Protein AF-R7P7I9-F1 (afdb_monomer)

Secondary structure (DSSP, 8-state):
--HHHHHHHHHHHHHHHHHHHHHHHHHHHHHHHHHHHHHHH--HHHHHHHHHHHHHHHHHHHHHHHHHHHHHHHHHHTS---TTSHHHHHHHHHHHHHHHHHHHHHHHHHHHHH--TT-TT----

Mean predicted aligned error: 5.58 Å

pLDDT: mean 89.45, std 11.78, range [44.53, 98.25]

Foldseek 3Di:
DDPVVVVVVVVVVVVVVVVVVVVLVVLLVQLVVLLVCCVVPVPLVSVVSSLVSLLVSLVVQLVVLVVLLVVLVVVLVPDDPDCVDPVNVVSVVSNVVSVVSNVVSVVVSVCSVPDDSPCNPDDDD

Sequence (125 aa):
MNDISRRLKRLRNEDIIWIIYFFIVVFALYSNKLDRDFLLKHDNGAYKNEKYINISIFFVTFFIYLYFVLLLTEDLSNMERNFNNDNYRSTFIQLIAALLFLIGGSIYLINEIVRKDNDLDVGLI

Radius of gyration: 18.95 Å; Cα contacts (8 Å, |Δi|>4): 75; chains: 1; bounding box: 46×29×47 Å

Solvent-accessible surface area (backbone atoms only — not comparable to full-atom values): 6869 Å² total; per-residue (Å²): 133,59,69,67,59,56,50,54,54,47,52,58,52,50,54,52,51,52,55,49,50,54,51,45,53,55,50,51,56,50,28,58,48,26,46,51,47,18,76,76,65,70,35,66,66,34,44,54,53,23,50,54,47,51,43,51,46,34,52,55,50,38,53,54,29,48,50,49,36,52,51,38,50,55,51,56,73,76,45,76,96,40,77,87,38,67,67,51,39,50,46,51,53,50,34,52,51,30,49,52,49,32,53,52,40,48,53,51,35,51,49,60,71,67,58,59,97,80,67,81,85,73,86,80,134

Structure (mmCIF, N/CA/C/O backbone):
data_AF-R7P7I9-F1
#
_entry.id   AF-R7P7I9-F1
#
loop_
_atom_site.group_PDB
_atom_site.id
_atom_site.type_symbol
_atom_site.label_atom_id
_atom_site.label_alt_id
_atom_site.label_comp_id
_atom_site.label_asym_id
_atom_site.label_entity_id
_atom_site.label_seq_id
_atom_site.pdbx_PDB_ins_code
_atom_site.Cartn_x
_atom_site.Cartn_y
_atom_site.Cartn_z
_atom_site.occupancy
_atom_site.B_iso_or_equiv
_atom_site.auth_seq_id
_atom_site.auth_comp_id
_atom_site.auth_asym_id
_atom_site.auth_atom_id
_atom_site.pdbx_PDB_model_num
ATOM 1 N N . MET A 1 1 ? 19.653 -15.337 -16.671 1.00 55.78 1 MET A N 1
ATOM 2 C CA . MET A 1 1 ? 18.228 -15.733 -16.571 1.00 55.78 1 MET A CA 1
ATOM 3 C C . MET A 1 1 ? 17.496 -15.099 -17.750 1.00 55.78 1 MET A C 1
ATOM 5 O O . MET A 1 1 ? 17.752 -13.931 -18.000 1.00 55.78 1 MET A O 1
ATOM 9 N N . ASN A 1 2 ? 16.707 -15.853 -18.525 1.00 72.81 2 ASN A N 1
ATOM 10 C CA . ASN A 1 2 ? 16.082 -15.358 -19.767 1.00 72.81 2 ASN A CA 1
ATOM 11 C C . ASN A 1 2 ? 15.037 -14.261 -19.457 1.00 72.81 2 ASN A C 1
ATOM 13 O O . ASN A 1 2 ? 14.325 -14.383 -18.458 1.00 72.81 2 ASN A O 1
ATOM 17 N N . ASP A 1 3 ? 14.922 -13.228 -20.293 1.00 79.50 3 ASP A N 1
ATOM 18 C CA . ASP A 1 3 ? 14.040 -12.063 -20.086 1.00 79.50 3 ASP A CA 1
ATOM 19 C C . ASP A 1 3 ? 12.568 -12.475 -19.859 1.00 79.50 3 ASP A C 1
ATOM 21 O O . ASP A 1 3 ? 11.906 -12.051 -18.909 1.00 79.50 3 ASP A O 1
ATOM 25 N N . ILE A 1 4 ? 12.107 -13.475 -20.620 1.00 85.12 4 ILE A N 1
ATOM 26 C CA . ILE A 1 4 ? 10.775 -14.089 -20.475 1.00 85.12 4 ILE A CA 1
ATOM 27 C C . ILE A 1 4 ? 10.560 -14.656 -19.064 1.00 85.12 4 ILE A C 1
ATOM 29 O O . ILE A 1 4 ? 9.506 -14.458 -18.462 1.00 85.12 4 ILE A O 1
ATOM 33 N N . SER A 1 5 ? 11.560 -15.338 -18.499 1.00 84.88 5 SER A N 1
ATOM 34 C CA . SER A 1 5 ? 11.436 -15.940 -17.165 1.00 84.88 5 SER A CA 1
ATOM 35 C C . SER A 1 5 ? 11.364 -14.888 -16.052 1.00 84.88 5 SER A C 1
ATOM 37 O O . SER A 1 5 ? 10.630 -15.077 -15.080 1.00 84.88 5 SER A O 1
ATOM 39 N N . ARG A 1 6 ? 12.063 -13.750 -16.208 1.00 82.25 6 ARG A N 1
ATOM 40 C CA . ARG A 1 6 ? 11.974 -12.614 -15.276 1.00 82.25 6 ARG A CA 1
ATOM 41 C C . ARG A 1 6 ? 10.579 -11.996 -15.331 1.00 82.25 6 ARG A C 1
ATOM 43 O O . ARG A 1 6 ? 9.990 -11.752 -14.280 1.00 82.25 6 ARG A O 1
ATOM 50 N N . ARG A 1 7 ? 10.026 -11.827 -16.535 1.00 84.25 7 ARG A N 1
ATOM 51 C CA . ARG A 1 7 ? 8.675 -11.292 -16.736 1.00 84.25 7 ARG A CA 1
ATOM 52 C C . ARG A 1 7 ? 7.594 -12.205 -16.151 1.00 84.25 7 ARG A C 1
ATOM 54 O O . ARG A 1 7 ? 6.759 -11.729 -15.394 1.00 84.25 7 ARG A O 1
ATOM 61 N N . LEU A 1 8 ? 7.662 -13.516 -16.391 1.00 90.25 8 LEU A N 1
ATOM 62 C CA . LEU A 1 8 ? 6.729 -14.487 -15.797 1.00 90.25 8 LEU A CA 1
ATOM 63 C C . LEU A 1 8 ? 6.786 -14.496 -14.264 1.00 90.25 8 LEU A C 1
ATOM 65 O O . LEU A 1 8 ? 5.754 -14.587 -13.602 1.00 90.25 8 LEU A O 1
ATOM 69 N N . LYS A 1 9 ? 7.986 -14.367 -13.682 1.00 89.19 9 LYS A N 1
AT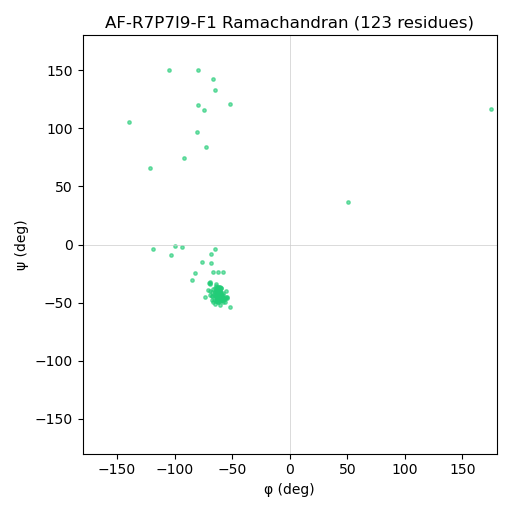OM 70 C CA . LYS A 1 9 ? 8.142 -14.264 -12.225 1.00 89.19 9 LYS A CA 1
ATOM 71 C C . LYS A 1 9 ? 7.476 -13.001 -11.668 1.00 89.19 9 LYS A C 1
ATOM 73 O O . LYS A 1 9 ? 6.904 -13.079 -10.586 1.00 89.19 9 LYS A O 1
ATOM 78 N N . ARG A 1 10 ? 7.535 -11.873 -12.388 1.00 87.19 10 ARG A N 1
ATOM 79 C CA . ARG A 1 10 ? 6.846 -10.635 -11.989 1.00 87.19 10 ARG A CA 1
ATOM 80 C C . ARG A 1 10 ? 5.335 -10.775 -12.035 1.00 87.19 10 ARG A C 1
ATOM 82 O O . ARG A 1 10 ? 4.715 -10.500 -11.019 1.00 87.19 10 ARG A O 1
ATOM 89 N N . LEU A 1 11 ? 4.777 -11.289 -13.135 1.00 91.12 11 LEU A N 1
ATOM 90 C CA . LEU A 1 11 ? 3.328 -11.510 -13.231 1.00 91.12 11 LEU A CA 1
ATOM 91 C C . LEU A 1 11 ? 2.818 -12.374 -12.074 1.00 91.12 11 LEU A C 1
ATOM 93 O O . LEU A 1 11 ? 1.863 -12.008 -11.408 1.00 91.12 11 LEU A O 1
ATOM 97 N N . ARG A 1 12 ? 3.521 -13.463 -11.746 1.00 92.94 12 ARG A N 1
ATOM 98 C CA . ARG A 1 12 ? 3.144 -14.306 -10.603 1.00 92.94 12 ARG A CA 1
ATOM 99 C C . ARG A 1 12 ? 3.151 -13.550 -9.269 1.00 92.94 12 ARG A C 1
ATOM 101 O O . ARG A 1 12 ? 2.334 -13.837 -8.402 1.00 92.94 12 ARG A O 1
ATOM 108 N N . ASN A 1 13 ? 4.095 -12.631 -9.069 1.00 92.12 13 ASN A N 1
ATOM 109 C CA . ASN A 1 13 ? 4.121 -11.810 -7.860 1.00 92.12 13 ASN A CA 1
ATOM 110 C C . ASN A 1 13 ? 2.969 -10.793 -7.855 1.00 92.12 13 ASN A C 1
ATOM 112 O O . ASN A 1 13 ? 2.364 -10.578 -6.810 1.00 92.12 13 ASN A O 1
ATOM 116 N N . GLU A 1 14 ? 2.646 -10.203 -9.008 1.00 92.31 14 GLU A N 1
ATOM 117 C CA . GLU A 1 14 ? 1.492 -9.312 -9.173 1.00 92.31 14 GLU A CA 1
ATOM 118 C C . GLU A 1 14 ? 0.173 -10.045 -8.891 1.00 92.31 14 GLU A C 1
ATOM 120 O O . GLU A 1 14 ? -0.658 -9.518 -8.159 1.00 92.31 14 GLU A O 1
ATOM 125 N N . ASP A 1 15 ? 0.011 -11.288 -9.354 1.00 95.44 15 ASP A N 1
ATOM 126 C CA . ASP A 1 15 ? -1.165 -12.120 -9.056 1.00 95.44 15 ASP A CA 1
ATOM 127 C C . ASP A 1 15 ? -1.357 -12.324 -7.543 1.00 95.44 15 ASP A C 1
ATOM 129 O O . ASP A 1 15 ? -2.470 -12.225 -7.026 1.00 95.44 15 ASP A O 1
ATOM 133 N N . ILE A 1 16 ? -0.266 -12.559 -6.803 1.00 95.31 16 ILE A N 1
ATOM 134 C CA . ILE A 1 16 ? -0.306 -12.673 -5.336 1.00 95.31 16 ILE A CA 1
ATOM 135 C C . ILE A 1 16 ? -0.754 -11.349 -4.705 1.00 95.31 16 ILE A C 1
ATOM 137 O O . ILE A 1 16 ? -1.571 -11.352 -3.785 1.00 95.31 16 ILE A O 1
ATOM 141 N N . ILE A 1 17 ? -0.255 -10.216 -5.205 1.00 95.75 17 ILE A N 1
ATOM 142 C CA . ILE A 1 17 ? -0.649 -8.888 -4.720 1.00 95.75 17 ILE A CA 1
ATOM 143 C C . ILE A 1 17 ? -2.139 -8.633 -4.985 1.00 95.75 17 ILE A C 1
ATOM 145 O O . ILE A 1 17 ? -2.833 -8.140 -4.097 1.00 95.75 17 ILE A O 1
ATOM 149 N N . TRP A 1 18 ? -2.667 -9.034 -6.144 1.00 96.50 18 TRP A N 1
ATOM 150 C CA . TRP A 1 18 ? -4.099 -8.940 -6.441 1.00 96.50 18 TRP A CA 1
ATOM 151 C C . TRP A 1 18 ? -4.961 -9.753 -5.474 1.00 96.50 18 TRP A C 1
ATOM 153 O O . TRP A 1 18 ? -5.990 -9.263 -5.005 1.00 96.50 18 TRP A O 1
ATOM 163 N N . ILE A 1 19 ? -4.522 -10.960 -5.113 1.00 96.69 19 ILE A N 1
ATOM 164 C CA . ILE A 1 19 ? -5.195 -11.771 -4.089 1.00 96.69 19 ILE A CA 1
ATOM 165 C C . ILE A 1 19 ? -5.187 -11.044 -2.736 1.00 96.69 19 ILE A C 1
ATOM 167 O O . ILE A 1 19 ? -6.207 -11.013 -2.049 1.00 96.69 19 ILE A O 1
ATOM 171 N N . ILE A 1 20 ? -4.072 -10.414 -2.355 1.00 96.69 20 ILE A N 1
ATOM 172 C CA . ILE A 1 20 ? -3.994 -9.628 -1.115 1.00 96.69 20 ILE A CA 1
ATOM 173 C C . ILE A 1 20 ? -4.951 -8.427 -1.167 1.00 96.69 20 ILE A C 1
ATOM 175 O O . ILE A 1 20 ? -5.660 -8.180 -0.190 1.00 96.69 20 ILE A O 1
ATOM 179 N N . TYR A 1 21 ? -5.044 -7.722 -2.300 1.00 95.62 21 TYR A N 1
ATOM 180 C CA . TYR A 1 21 ? -6.003 -6.626 -2.467 1.00 95.62 21 TYR A CA 1
ATOM 181 C C . TYR A 1 21 ? -7.455 -7.079 -2.299 1.00 95.62 21 TYR A C 1
ATOM 183 O O . TYR A 1 21 ? -8.242 -6.361 -1.684 1.00 95.62 21 TYR A O 1
ATOM 191 N N . PHE A 1 22 ? -7.810 -8.279 -2.763 1.00 97.25 22 PHE A N 1
ATOM 192 C CA . PHE A 1 22 ? -9.141 -8.836 -2.517 1.00 97.25 22 PHE A CA 1
ATOM 193 C C . PHE A 1 22 ? -9.441 -8.962 -1.013 1.00 97.25 22 PHE A C 1
ATOM 195 O O . PHE A 1 22 ? -10.501 -8.527 -0.557 1.00 97.25 22 PHE A O 1
ATOM 202 N N . PHE A 1 23 ? -8.498 -9.478 -0.217 1.00 96.69 23 PHE A N 1
ATOM 203 C CA . PHE A 1 23 ? -8.665 -9.548 1.239 1.00 96.69 23 PHE A CA 1
ATOM 204 C C . PHE A 1 23 ? -8.736 -8.165 1.886 1.00 96.69 23 PHE A C 1
ATOM 206 O O . PHE A 1 23 ? -9.579 -7.956 2.757 1.00 96.69 23 PHE A O 1
ATOM 213 N N . ILE A 1 24 ? -7.909 -7.214 1.440 1.00 96.44 24 ILE A N 1
ATOM 214 C CA . ILE A 1 24 ? -7.958 -5.823 1.911 1.00 96.44 24 ILE A CA 1
ATOM 215 C C . ILE A 1 24 ? -9.364 -5.243 1.731 1.00 96.44 24 ILE A C 1
ATOM 217 O O . ILE A 1 24 ? -9.903 -4.669 2.673 1.00 96.44 24 ILE A O 1
ATOM 221 N N . VAL A 1 25 ? -9.990 -5.445 0.568 1.00 97.25 25 VAL A N 1
ATOM 222 C CA . VAL A 1 25 ? -11.356 -4.965 0.303 1.00 97.25 25 VAL A CA 1
ATOM 223 C C . VAL A 1 25 ? -12.365 -5.592 1.267 1.00 97.25 25 VAL A C 1
ATOM 225 O O . VAL A 1 25 ? -13.182 -4.879 1.849 1.00 97.25 25 VAL A O 1
ATOM 228 N N . VAL A 1 26 ? -12.304 -6.910 1.480 1.00 97.62 26 VAL A N 1
ATOM 229 C CA . VAL A 1 26 ? -13.209 -7.604 2.414 1.00 97.62 26 VAL A CA 1
ATOM 230 C C . VAL A 1 26 ? -13.048 -7.071 3.840 1.00 97.62 26 VAL A C 1
ATOM 232 O O . VAL A 1 26 ? -14.044 -6.770 4.501 1.00 97.62 26 VAL A O 1
ATOM 235 N N . PHE A 1 27 ? -11.809 -6.910 4.309 1.00 96.81 27 PHE A N 1
ATOM 236 C CA . PHE A 1 27 ? -11.533 -6.381 5.643 1.00 96.81 27 PHE A CA 1
ATOM 237 C C . PHE A 1 27 ? -11.942 -4.915 5.787 1.00 96.81 27 PHE A C 1
ATOM 239 O O . 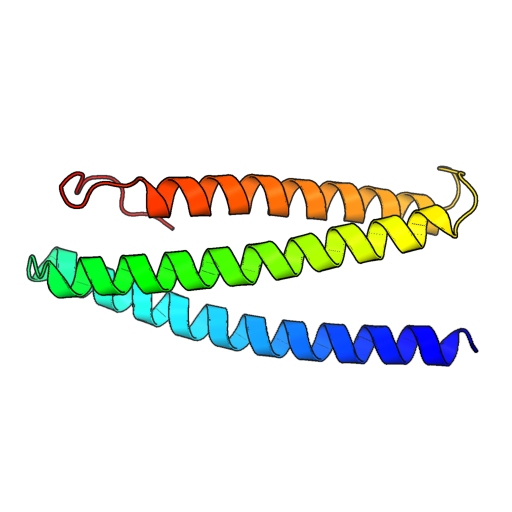PHE A 1 27 ? -12.508 -4.564 6.816 1.00 96.81 27 PHE A O 1
ATOM 246 N N . ALA A 1 28 ? -11.747 -4.084 4.7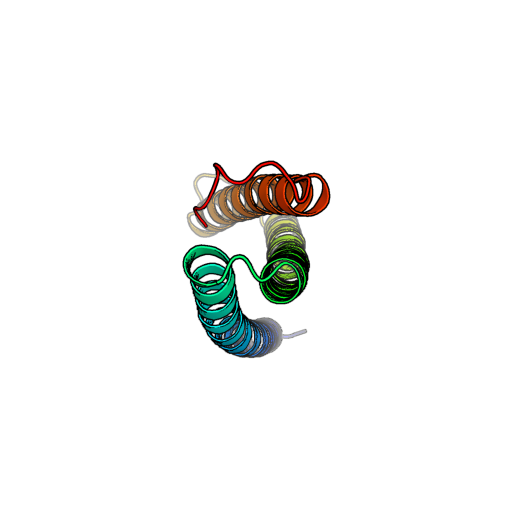63 1.00 95.12 28 ALA A N 1
ATOM 247 C CA . ALA A 1 28 ? -12.182 -2.688 4.776 1.00 95.12 28 ALA A CA 1
ATOM 248 C C . ALA A 1 28 ? -13.710 -2.577 4.904 1.00 95.12 28 ALA A C 1
ATOM 250 O O . ALA A 1 28 ? -14.222 -1.820 5.726 1.00 95.12 28 ALA A O 1
ATOM 251 N N . LEU A 1 29 ? -14.460 -3.393 4.155 1.00 96.44 29 LEU A N 1
ATOM 252 C CA . LEU A 1 29 ? -15.922 -3.436 4.266 1.00 96.44 29 LEU A CA 1
ATOM 253 C C . LEU A 1 29 ? -16.387 -3.906 5.650 1.00 96.44 29 LEU A C 1
ATOM 255 O O . LEU A 1 29 ? -17.378 -3.388 6.174 1.00 96.44 29 LEU A O 1
ATOM 259 N N . TYR A 1 30 ? -15.681 -4.870 6.244 1.00 96.06 30 TYR A N 1
ATOM 260 C CA . TYR A 1 30 ? -15.956 -5.323 7.605 1.00 96.06 30 TYR A CA 1
ATOM 261 C C . TYR A 1 30 ? -15.628 -4.243 8.646 1.00 96.06 30 TYR A C 1
ATOM 263 O O . TYR A 1 30 ? -16.439 -4.009 9.541 1.00 96.06 30 TYR A O 1
ATOM 271 N N . SER A 1 31 ? -14.514 -3.527 8.481 1.00 93.56 31 SER A N 1
ATOM 272 C CA . SER A 1 31 ? -14.136 -2.376 9.309 1.00 93.56 31 SER A CA 1
ATOM 273 C C . SER A 1 31 ? -15.236 -1.310 9.304 1.00 93.56 31 SER A C 1
ATOM 275 O O . SER A 1 31 ? -15.781 -0.969 10.349 1.00 93.56 31 SER A O 1
ATOM 277 N N . ASN A 1 32 ? -15.730 -0.936 8.118 1.00 92.50 32 ASN A N 1
ATOM 278 C CA . ASN A 1 32 ? -16.837 0.020 7.962 1.00 92.50 32 ASN A CA 1
ATOM 279 C C . ASN A 1 32 ? -18.158 -0.450 8.595 1.00 92.50 32 ASN A C 1
ATOM 281 O O . ASN A 1 32 ? -19.066 0.347 8.844 1.00 92.50 32 ASN A O 1
ATOM 285 N N . LYS A 1 33 ? -18.359 -1.759 8.767 1.00 93.50 33 LYS A N 1
ATOM 286 C CA . LYS A 1 33 ? -19.516 -2.273 9.510 1.00 93.50 33 LYS A CA 1
ATOM 287 C C . LYS A 1 33 ? -19.326 -2.044 11.012 1.00 93.50 33 LYS A C 1
ATOM 289 O O . LYS A 1 33 ? -20.268 -1.601 11.658 1.00 93.50 33 LYS A O 1
ATOM 294 N N . LEU A 1 34 ? -18.138 -2.333 11.541 1.00 90.94 34 LEU A N 1
ATOM 295 C CA . LEU A 1 34 ? -17.814 -2.122 12.953 1.00 90.94 34 LEU A CA 1
ATOM 296 C C . LEU A 1 34 ? -17.862 -0.641 13.332 1.00 90.94 34 LEU A C 1
ATOM 298 O O . LEU A 1 34 ? -18.411 -0.314 14.379 1.00 90.94 34 LEU A O 1
ATOM 302 N N . ASP A 1 35 ? -17.391 0.240 12.449 1.00 86.69 35 ASP A N 1
ATOM 303 C CA . ASP A 1 35 ? -17.518 1.688 12.628 1.00 86.69 35 ASP A CA 1
ATOM 304 C C . ASP A 1 35 ? -18.994 2.111 12.744 1.00 86.69 35 ASP A C 1
ATOM 306 O O . ASP A 1 35 ? -19.406 2.778 13.689 1.00 86.69 35 ASP A O 1
ATOM 310 N N . ARG A 1 36 ? -19.861 1.598 11.859 1.00 87.69 36 ARG A N 1
ATOM 311 C CA . ARG A 1 36 ? -21.316 1.812 11.963 1.00 87.69 36 ARG A CA 1
ATOM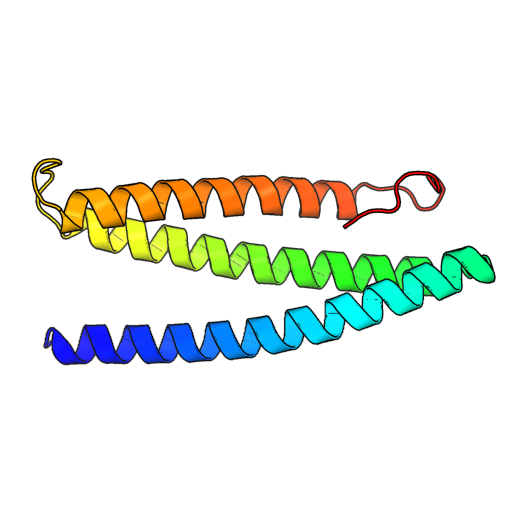 312 C C . ARG A 1 36 ? -21.912 1.275 13.263 1.00 87.69 36 ARG A C 1
ATOM 314 O O . ARG A 1 36 ? -22.772 1.930 13.847 1.00 87.69 36 ARG A O 1
ATOM 321 N N . ASP A 1 37 ? -21.493 0.092 13.706 1.00 87.56 37 ASP A N 1
ATOM 322 C CA . ASP A 1 37 ? -21.949 -0.478 14.976 1.00 87.56 37 ASP A CA 1
ATOM 323 C C . ASP A 1 37 ? -21.522 0.404 16.163 1.00 87.56 37 ASP A C 1
ATOM 325 O O . ASP A 1 37 ? -22.328 0.637 17.066 1.00 87.56 37 ASP A O 1
ATOM 329 N N . PHE A 1 38 ? -20.311 0.963 16.131 1.00 85.69 38 PHE A N 1
ATOM 330 C CA . PHE A 1 38 ? -19.836 1.924 17.121 1.00 85.69 38 PHE A CA 1
ATOM 331 C C . PHE A 1 38 ? -20.650 3.224 17.110 1.00 85.69 38 PHE A C 1
ATOM 333 O O . PHE A 1 38 ? -21.129 3.638 18.163 1.00 85.69 38 PHE A O 1
ATOM 340 N N . LEU A 1 39 ? -20.887 3.826 15.943 1.00 84.06 39 LEU A N 1
ATOM 341 C CA . LEU A 1 39 ? -21.657 5.071 15.825 1.00 84.06 39 LEU A CA 1
ATOM 342 C C . LEU A 1 39 ? -23.110 4.922 16.300 1.00 84.06 39 LEU A C 1
ATOM 344 O O . LEU A 1 39 ? -23.666 5.844 16.891 1.00 84.06 39 LEU A O 1
ATOM 348 N N . LEU A 1 40 ? -23.736 3.769 16.048 1.00 85.56 40 LEU A N 1
ATOM 349 C CA . LEU A 1 40 ? -25.141 3.536 16.396 1.00 85.56 40 LEU A CA 1
ATOM 350 C C . LEU A 1 40 ? -25.345 3.065 17.839 1.00 85.56 40 LEU A C 1
ATOM 352 O O . LEU A 1 40 ? -26.408 3.305 18.410 1.00 85.56 40 LEU A O 1
ATOM 356 N N . LYS A 1 41 ? -24.377 2.338 18.409 1.00 86.81 41 LYS A N 1
ATOM 357 C CA . LYS A 1 41 ? -24.535 1.651 19.704 1.00 86.81 41 LYS A CA 1
ATOM 358 C C . LYS A 1 41 ? -23.555 2.131 20.773 1.00 86.81 41 LYS A C 1
ATOM 360 O O . LYS A 1 41 ? -23.642 1.659 21.902 1.00 86.81 41 LYS A O 1
ATOM 365 N N . HIS A 1 42 ? -22.629 3.027 20.427 1.00 80.06 42 HIS A N 1
ATOM 366 C CA . HIS A 1 42 ? -21.499 3.440 21.266 1.00 80.06 42 HIS A CA 1
ATOM 367 C C . HIS A 1 42 ? -20.700 2.243 21.817 1.00 80.06 42 HIS A C 1
ATOM 369 O O . HIS A 1 42 ? -20.238 2.242 22.958 1.00 80.06 42 HIS A O 1
ATOM 375 N N . ASP A 1 43 ? -20.555 1.192 20.999 1.00 79.69 43 ASP A N 1
ATOM 376 C CA . ASP A 1 43 ? -19.821 -0.023 21.359 1.00 79.69 43 ASP A CA 1
ATOM 377 C C . ASP A 1 43 ? -18.306 0.173 21.188 1.00 79.69 43 ASP A C 1
ATOM 379 O O . ASP A 1 43 ? -17.746 -0.003 20.103 1.00 79.69 43 ASP A O 1
ATOM 383 N N . ASN A 1 44 ? -17.624 0.502 22.285 1.00 80.38 44 ASN A N 1
ATOM 384 C CA . ASN A 1 44 ? -16.167 0.674 22.317 1.00 80.38 44 ASN A CA 1
ATOM 385 C C . ASN A 1 44 ? -15.390 -0.584 21.872 1.00 80.38 44 ASN A C 1
ATOM 387 O O . ASN A 1 44 ? -14.242 -0.483 21.435 1.00 80.38 44 ASN A O 1
ATOM 391 N N . GLY A 1 45 ? -15.989 -1.776 21.977 1.00 83.81 45 GLY A N 1
ATOM 392 C CA . GLY A 1 45 ? -15.398 -3.013 21.471 1.00 83.81 45 GLY A CA 1
ATOM 393 C C . GLY A 1 45 ? -15.358 -3.047 19.943 1.00 83.81 45 GLY A C 1
ATOM 394 O O . GLY A 1 45 ? -14.349 -3.460 19.366 1.00 83.81 45 GLY A O 1
ATOM 395 N N . ALA A 1 46 ? -16.417 -2.566 19.286 1.00 83.19 46 ALA A N 1
ATOM 396 C CA . ALA A 1 46 ? -16.477 -2.447 17.831 1.00 83.19 46 ALA A CA 1
ATOM 397 C C . ALA A 1 46 ? -15.423 -1.458 17.308 1.00 83.19 46 ALA A C 1
ATOM 399 O O . ALA A 1 46 ? -14.676 -1.812 16.396 1.00 83.19 46 ALA A O 1
ATOM 400 N N . TYR A 1 47 ? -15.275 -0.300 17.961 1.00 85.31 47 TYR A N 1
ATOM 401 C CA . TYR A 1 47 ? -14.246 0.696 17.634 1.00 85.31 47 TYR A CA 1
ATOM 402 C C . TYR A 1 47 ? -12.822 0.132 17.721 1.00 85.31 47 TYR A C 1
ATOM 404 O O . TYR A 1 47 ? -12.006 0.291 16.817 1.00 85.31 47 TYR A O 1
ATOM 412 N N . LYS A 1 48 ? -12.505 -0.592 18.800 1.00 88.25 48 LYS A N 1
ATOM 413 C CA . LYS A 1 48 ? -11.167 -1.172 18.967 1.00 88.25 48 LYS A CA 1
ATOM 414 C C . LYS A 1 48 ? -10.843 -2.193 17.869 1.00 88.25 48 LYS A C 1
ATOM 416 O O . LYS A 1 48 ? -9.715 -2.245 17.382 1.00 88.25 48 LYS A O 1
ATOM 421 N N . ASN A 1 49 ? -11.824 -3.012 17.490 1.00 90.75 49 ASN A N 1
ATOM 422 C CA . ASN A 1 49 ? -11.660 -4.018 16.443 1.00 90.75 49 ASN A CA 1
ATOM 423 C C . ASN A 1 49 ? -11.500 -3.381 15.054 1.00 90.75 49 ASN A C 1
ATOM 425 O O . ASN A 1 49 ? -10.617 -3.797 14.308 1.00 90.75 49 ASN A O 1
ATOM 429 N N . GLU A 1 50 ? -12.312 -2.369 14.742 1.00 92.50 50 GLU A N 1
ATOM 430 C CA . GLU A 1 50 ? -12.220 -1.526 13.539 1.00 92.50 50 GLU A CA 1
ATOM 431 C C . GLU A 1 50 ? -10.802 -0.963 13.375 1.00 92.50 50 GLU A C 1
ATOM 433 O O . GLU A 1 50 ? -10.113 -1.262 12.395 1.00 92.50 50 GLU A O 1
ATOM 438 N N . LYS A 1 51 ? -10.292 -0.313 14.423 1.00 90.94 51 LYS A N 1
ATOM 439 C CA . LYS A 1 51 ? -8.943 0.252 14.454 1.00 90.94 51 LYS A CA 1
ATOM 440 C C . LYS A 1 51 ? -7.857 -0.791 14.184 1.00 90.94 51 LYS A C 1
ATOM 442 O O . LYS A 1 51 ? -6.953 -0.564 13.381 1.00 90.94 51 LYS A O 1
ATOM 447 N N . TYR A 1 52 ? -7.921 -1.965 14.818 1.00 93.25 52 TYR A N 1
ATOM 448 C CA . TYR A 1 52 ? -6.937 -3.028 14.562 1.00 93.25 52 TYR A CA 1
ATOM 449 C C . TYR A 1 52 ? -6.989 -3.559 13.129 1.00 93.25 52 TYR A C 1
ATOM 451 O O . TYR A 1 52 ? -5.941 -3.889 12.560 1.00 93.25 52 TYR A O 1
ATOM 459 N N . ILE A 1 53 ? -8.182 -3.641 12.540 1.00 95.06 53 ILE A N 1
ATOM 460 C CA . ILE A 1 53 ? -8.352 -4.052 11.147 1.00 95.06 53 ILE A CA 1
ATOM 461 C C . ILE A 1 53 ? -7.727 -3.011 10.219 1.00 95.06 53 ILE A C 1
ATOM 463 O O . ILE A 1 53 ? -6.919 -3.385 9.368 1.00 95.06 53 ILE A O 1
ATOM 467 N N . ASN A 1 54 ? -8.009 -1.724 10.419 1.00 93.75 54 ASN A N 1
ATOM 468 C CA . ASN A 1 54 ? -7.425 -0.649 9.615 1.00 93.75 54 ASN A CA 1
ATOM 469 C C . ASN A 1 54 ? -5.901 -0.598 9.726 1.00 93.75 54 ASN A C 1
ATOM 471 O O . ASN A 1 54 ? -5.219 -0.542 8.704 1.00 93.75 54 ASN A O 1
ATOM 475 N N . ILE A 1 55 ? -5.348 -0.692 10.944 1.00 95.25 55 ILE A N 1
ATOM 476 C CA . ILE A 1 55 ? -3.893 -0.777 11.153 1.00 95.25 55 ILE A CA 1
ATOM 477 C C . ILE A 1 55 ? -3.322 -1.951 10.356 1.00 95.25 55 ILE A C 1
ATOM 479 O O . ILE A 1 55 ? -2.315 -1.793 9.670 1.00 95.25 55 ILE A O 1
ATOM 483 N N . SER A 1 56 ? -3.977 -3.113 10.400 1.00 96.19 56 SER A N 1
ATOM 484 C CA . SER A 1 56 ? -3.535 -4.300 9.662 1.00 96.19 56 SER A CA 1
ATOM 485 C C . SER A 1 56 ? -3.575 -4.081 8.146 1.00 96.19 56 SER A C 1
ATOM 487 O O . SER A 1 56 ? -2.615 -4.422 7.455 1.00 96.19 56 SER A O 1
ATOM 489 N N . ILE A 1 57 ? -4.641 -3.465 7.624 1.00 96.44 57 ILE A N 1
ATOM 490 C CA . ILE A 1 57 ? -4.776 -3.115 6.202 1.00 96.44 57 ILE A CA 1
ATOM 491 C C . ILE A 1 57 ? -3.660 -2.160 5.772 1.00 96.44 57 ILE A C 1
ATOM 493 O O . ILE A 1 57 ? -2.966 -2.430 4.787 1.00 96.44 57 ILE A O 1
ATOM 497 N N . PHE A 1 58 ? -3.462 -1.059 6.500 1.00 95.75 58 PHE A N 1
ATOM 498 C CA . PHE A 1 58 ? -2.440 -0.068 6.171 1.00 95.75 58 PHE A CA 1
ATOM 499 C C . PHE A 1 58 ? -1.030 -0.644 6.292 1.00 95.75 58 PHE A C 1
ATOM 501 O O . PHE A 1 58 ? -0.183 -0.367 5.446 1.00 95.75 58 PHE A O 1
ATOM 508 N N . PHE A 1 59 ? -0.787 -1.501 7.282 1.00 96.62 59 PHE A N 1
ATOM 509 C CA . PHE A 1 59 ? 0.488 -2.186 7.457 1.00 96.62 59 PHE A CA 1
ATOM 510 C C . PHE A 1 59 ? 0.804 -3.122 6.285 1.00 96.62 59 PHE A C 1
ATOM 512 O O . PHE A 1 59 ? 1.892 -3.056 5.719 1.00 96.62 59 PHE A O 1
ATOM 519 N N . VAL A 1 60 ? -0.149 -3.954 5.854 1.00 96.88 60 VAL A N 1
ATOM 520 C CA . VAL A 1 60 ? 0.035 -4.814 4.671 1.00 96.88 60 VAL A CA 1
ATOM 521 C C . VAL A 1 60 ? 0.247 -3.968 3.412 1.00 96.88 60 VAL A C 1
ATOM 523 O O . VAL A 1 60 ? 1.162 -4.230 2.631 1.00 96.88 60 VAL A O 1
ATOM 526 N N . THR A 1 61 ? -0.548 -2.910 3.245 1.00 95.88 61 THR A N 1
ATOM 527 C CA . THR A 1 61 ? -0.452 -1.984 2.108 1.00 95.88 61 THR A CA 1
ATOM 528 C C . THR A 1 61 ? 0.909 -1.283 2.057 1.00 95.88 61 THR A C 1
ATOM 530 O O . THR A 1 61 ? 1.495 -1.162 0.981 1.00 95.88 61 THR A O 1
ATOM 533 N N . PHE A 1 62 ? 1.465 -0.894 3.208 1.00 97.00 62 PHE A N 1
ATOM 534 C CA . PHE A 1 62 ? 2.810 -0.325 3.315 1.00 97.00 62 PHE A CA 1
ATOM 535 C C . PHE A 1 62 ? 3.866 -1.263 2.718 1.00 97.00 62 PHE A C 1
ATOM 537 O O . PHE A 1 62 ? 4.679 -0.831 1.901 1.00 97.00 62 PHE A O 1
ATOM 544 N N . PHE A 1 63 ? 3.828 -2.558 3.049 1.00 96.81 63 PHE A N 1
ATOM 545 C CA . PHE A 1 63 ? 4.790 -3.523 2.507 1.00 96.81 63 PHE A CA 1
ATOM 546 C C . PHE A 1 63 ? 4.605 -3.794 1.011 1.00 96.81 63 PHE A C 1
ATOM 548 O O . PHE A 1 63 ? 5.601 -4.008 0.320 1.00 96.81 63 PHE A O 1
ATOM 555 N N . ILE A 1 64 ? 3.376 -3.736 0.489 1.00 96.62 64 ILE A N 1
ATOM 556 C CA . ILE A 1 64 ? 3.127 -3.825 -0.960 1.00 96.62 64 ILE A CA 1
ATOM 557 C C . ILE A 1 64 ? 3.803 -2.655 -1.687 1.00 96.62 64 ILE A C 1
ATOM 559 O O . ILE A 1 64 ? 4.549 -2.866 -2.644 1.00 96.62 64 ILE A O 1
ATOM 563 N N . TYR A 1 65 ? 3.605 -1.422 -1.215 1.00 96.81 65 TYR A N 1
ATOM 564 C CA . TYR A 1 65 ? 4.227 -0.257 -1.850 1.00 96.81 65 TYR A CA 1
ATOM 565 C C . TYR A 1 65 ? 5.740 -0.202 -1.632 1.00 96.81 65 TYR A C 1
ATOM 567 O O . TYR A 1 65 ? 6.465 0.192 -2.544 1.00 96.81 65 TYR A O 1
ATOM 575 N N . LEU A 1 66 ? 6.244 -0.672 -0.488 1.00 97.69 66 LEU A N 1
ATOM 576 C CA . LEU A 1 66 ? 7.681 -0.841 -0.273 1.00 97.69 66 LEU A CA 1
ATOM 577 C C . LEU A 1 66 ? 8.272 -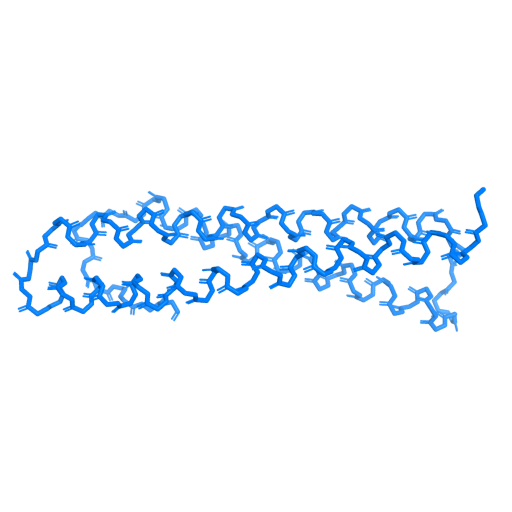1.836 -1.283 1.00 97.69 66 LEU A C 1
ATOM 579 O O . LEU A 1 66 ? 9.317 -1.565 -1.875 1.00 97.69 66 LEU A O 1
ATOM 583 N N . TYR A 1 67 ? 7.587 -2.956 -1.528 1.00 96.25 67 TYR A N 1
ATOM 584 C CA . TYR A 1 67 ? 7.975 -3.921 -2.555 1.00 96.25 67 TYR A CA 1
ATOM 585 C C . TYR A 1 67 ? 8.021 -3.285 -3.952 1.00 96.25 67 TYR A C 1
ATOM 587 O O . TYR A 1 67 ? 9.006 -3.475 -4.669 1.00 96.25 67 TYR A O 1
ATOM 595 N N . PHE A 1 68 ? 7.020 -2.481 -4.328 1.00 96.25 68 PHE A N 1
ATOM 596 C CA . PHE A 1 68 ? 7.030 -1.765 -5.608 1.00 96.25 68 PHE A CA 1
ATOM 597 C C . PHE A 1 68 ? 8.177 -0.760 -5.719 1.00 96.25 68 PHE A C 1
ATOM 599 O O . PHE A 1 68 ? 8.841 -0.721 -6.753 1.00 96.25 68 PHE A O 1
ATOM 606 N N . VAL A 1 69 ? 8.466 0.003 -4.663 1.00 98.00 69 VAL A N 1
ATOM 607 C CA . VAL A 1 69 ? 9.615 0.923 -4.638 1.00 98.00 69 VAL A CA 1
ATOM 608 C C . VAL A 1 69 ? 10.924 0.167 -4.874 1.00 98.00 69 VAL A C 1
ATOM 610 O O . VAL A 1 69 ? 11.727 0.592 -5.707 1.00 98.00 69 VAL A O 1
ATOM 613 N N . LEU A 1 70 ? 11.135 -0.968 -4.198 1.00 96.69 70 LEU A N 1
ATOM 614 C CA . LEU A 1 70 ? 12.333 -1.793 -4.383 1.00 96.69 70 LEU A CA 1
ATOM 615 C C . LEU A 1 70 ? 12.436 -2.331 -5.816 1.00 96.69 70 LEU A C 1
ATOM 617 O O . LEU A 1 70 ? 13.488 -2.203 -6.442 1.00 96.69 70 LEU A O 1
ATOM 621 N N . LEU A 1 71 ? 11.339 -2.872 -6.353 1.00 94.75 71 LEU A N 1
ATOM 622 C CA . LEU A 1 71 ? 11.282 -3.419 -7.709 1.00 94.75 71 LEU A CA 1
ATOM 623 C C . LEU A 1 71 ? 11.590 -2.353 -8.772 1.00 94.75 71 LEU A C 1
ATOM 625 O O . LEU A 1 71 ? 12.417 -2.572 -9.653 1.00 94.75 71 LEU A O 1
ATOM 629 N N . LEU A 1 72 ? 10.951 -1.187 -8.678 1.00 95.94 72 LEU A N 1
ATOM 630 C CA . LEU A 1 72 ? 11.117 -0.094 -9.639 1.00 95.94 72 LEU A CA 1
ATOM 631 C C . LEU A 1 72 ? 12.511 0.542 -9.548 1.00 95.94 72 LEU A C 1
ATOM 633 O O . LEU A 1 72 ? 13.075 0.952 -10.562 1.00 95.94 72 LEU A O 1
ATOM 637 N N . THR A 1 73 ? 13.097 0.582 -8.349 1.00 96.31 73 THR A N 1
ATOM 638 C CA . THR A 1 73 ? 14.480 1.037 -8.152 1.00 96.31 73 THR A CA 1
ATOM 639 C C . THR A 1 73 ? 15.478 0.068 -8.789 1.00 96.31 73 THR A C 1
ATOM 641 O O . THR A 1 73 ? 16.393 0.505 -9.490 1.00 96.31 73 THR A O 1
ATOM 644 N N . GLU A 1 74 ? 15.290 -1.243 -8.599 1.00 93.94 74 GLU A N 1
ATOM 645 C CA . GLU A 1 74 ? 16.101 -2.273 -9.259 1.00 93.94 74 GLU A CA 1
ATOM 646 C C . GLU A 1 74 ? 15.987 -2.153 -10.787 1.00 93.94 74 GLU A C 1
ATOM 648 O O . GLU A 1 74 ? 16.993 -2.204 -11.497 1.00 93.94 74 GLU A O 1
ATOM 653 N N . ASP A 1 75 ? 14.785 -1.921 -11.308 1.00 92.12 75 ASP A N 1
ATOM 654 C CA . ASP A 1 75 ? 14.548 -1.753 -12.742 1.00 92.12 75 ASP A CA 1
ATOM 655 C C . ASP A 1 75 ? 15.290 -0.550 -13.313 1.00 92.12 75 ASP A C 1
ATOM 657 O O . ASP A 1 75 ? 16.031 -0.698 -14.283 1.00 92.12 75 ASP A O 1
ATOM 661 N N . LEU A 1 76 ? 15.173 0.613 -12.673 1.00 94.31 76 LEU A N 1
ATOM 662 C CA . LEU A 1 76 ? 15.879 1.822 -13.096 1.00 94.31 76 LEU A CA 1
ATOM 663 C C . LEU A 1 76 ? 17.399 1.684 -12.996 1.00 94.31 76 LEU A C 1
ATOM 665 O O . LEU A 1 76 ? 18.105 2.233 -13.838 1.00 94.31 76 LEU A O 1
ATOM 669 N N . SER A 1 77 ? 17.919 0.950 -12.005 1.00 92.56 77 SER A N 1
ATOM 670 C CA . SER A 1 77 ? 19.365 0.701 -11.893 1.00 92.56 77 SER A CA 1
ATOM 671 C C . SER A 1 77 ? 19.921 -0.168 -13.025 1.00 92.56 77 SER A C 1
ATOM 673 O O . 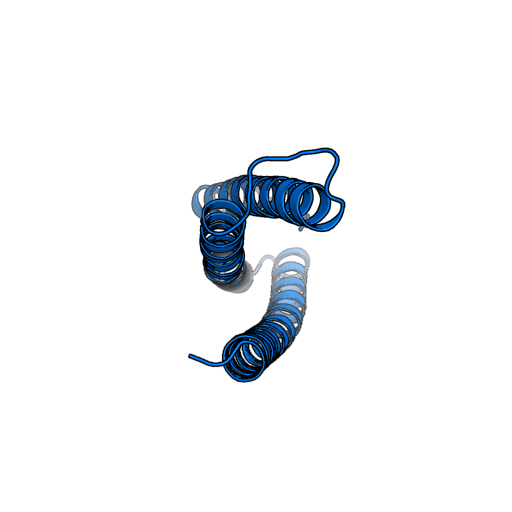SER A 1 77 ? 21.108 -0.084 -13.330 1.00 92.56 77 SER A O 1
ATOM 675 N N . ASN A 1 78 ? 19.062 -0.969 -13.663 1.00 90.56 78 ASN A N 1
ATOM 676 C CA . ASN A 1 78 ? 19.410 -1.843 -14.779 1.00 90.56 78 ASN A CA 1
ATOM 677 C C . ASN A 1 78 ? 19.165 -1.189 -16.154 1.00 90.56 78 ASN A C 1
ATOM 679 O O . ASN A 1 78 ? 19.432 -1.817 -17.178 1.00 90.56 78 ASN A O 1
ATOM 683 N N . MET A 1 79 ? 18.639 0.040 -16.198 1.00 91.62 79 MET A N 1
ATOM 684 C CA . MET A 1 79 ? 18.378 0.792 -17.428 1.00 91.62 79 MET A CA 1
ATOM 685 C C . MET A 1 79 ? 19.414 1.903 -17.632 1.00 91.62 79 MET A C 1
ATOM 687 O O . MET A 1 79 ? 19.927 2.490 -16.678 1.00 91.62 79 MET A O 1
ATOM 691 N N . GLU A 1 80 ? 19.692 2.244 -18.891 1.00 91.06 80 GLU A N 1
ATOM 692 C CA . GLU A 1 80 ? 20.467 3.443 -19.212 1.00 91.06 80 GLU A CA 1
ATOM 693 C C . GLU A 1 80 ? 19.692 4.696 -18.774 1.00 91.06 80 GLU A C 1
ATOM 695 O O . GLU A 1 80 ? 18.496 4.831 -19.046 1.00 91.06 80 GLU A O 1
ATOM 700 N N . ARG A 1 81 ? 20.374 5.625 -18.093 1.00 90.38 81 ARG A N 1
ATOM 701 C CA . ARG A 1 81 ? 19.774 6.869 -17.592 1.00 90.38 81 ARG A CA 1
ATOM 702 C C . ARG A 1 81 ? 19.497 7.835 -18.740 1.00 90.38 81 ARG A C 1
ATOM 704 O O . ARG A 1 81 ? 20.294 8.727 -19.016 1.00 90.38 81 ARG A O 1
ATOM 711 N N . ASN A 1 82 ? 18.355 7.658 -19.391 1.00 92.06 82 ASN A N 1
ATOM 712 C CA . ASN A 1 82 ? 17.949 8.458 -20.536 1.00 92.06 82 ASN A CA 1
ATOM 713 C C . ASN A 1 82 ? 16.450 8.782 -20.473 1.00 92.06 82 ASN A C 1
ATOM 715 O O . ASN A 1 82 ? 15.609 7.946 -20.785 1.00 92.06 82 ASN A O 1
ATOM 719 N N . PHE A 1 83 ? 16.105 10.023 -20.126 1.00 89.38 83 PHE A N 1
ATOM 720 C CA . PHE A 1 83 ? 14.708 10.475 -20.051 1.00 89.38 83 PHE A CA 1
ATOM 721 C C . PHE A 1 83 ? 13.992 10.572 -21.408 1.00 89.38 83 PHE A C 1
ATOM 723 O O . PHE A 1 83 ? 12.759 10.613 -21.442 1.00 89.38 83 PHE A O 1
ATOM 730 N N . ASN A 1 84 ? 14.733 10.566 -22.520 1.00 92.88 84 ASN A N 1
ATOM 731 C CA . ASN A 1 84 ? 14.140 10.472 -23.854 1.00 92.88 84 ASN A CA 1
ATOM 732 C C . ASN A 1 84 ? 13.681 9.041 -24.176 1.00 92.88 84 ASN A C 1
ATOM 734 O O . ASN A 1 84 ? 12.907 8.851 -25.108 1.00 92.88 84 ASN A O 1
ATOM 738 N N . ASN A 1 85 ? 14.127 8.037 -23.410 1.00 93.69 85 ASN A N 1
ATOM 739 C CA . ASN A 1 85 ? 13.628 6.672 -23.515 1.00 93.69 85 ASN A CA 1
ATOM 740 C C . ASN A 1 85 ? 12.287 6.548 -22.775 1.00 93.69 85 ASN A C 1
ATOM 742 O O . ASN A 1 85 ? 12.205 6.761 -21.562 1.00 93.69 85 ASN A O 1
ATOM 746 N N . ASP A 1 86 ? 11.240 6.167 -23.506 1.00 93.81 86 ASP A N 1
ATOM 747 C CA . ASP A 1 86 ? 9.881 6.052 -22.972 1.00 93.81 86 ASP A CA 1
ATOM 748 C C . ASP A 1 86 ? 9.766 5.040 -21.824 1.00 93.81 86 ASP A C 1
ATOM 750 O O . ASP A 1 86 ? 9.049 5.297 -20.855 1.00 93.81 86 ASP A O 1
ATOM 754 N N . ASN A 1 87 ? 10.509 3.929 -21.879 1.00 92.06 87 ASN A N 1
ATOM 755 C CA . ASN A 1 87 ? 10.501 2.918 -20.820 1.00 92.06 87 ASN A CA 1
ATOM 756 C C . ASN A 1 87 ? 11.125 3.471 -19.540 1.00 92.06 87 ASN A C 1
ATOM 758 O O . ASN A 1 87 ? 10.513 3.382 -18.479 1.00 92.06 87 ASN A O 1
ATOM 762 N N . TYR A 1 88 ? 12.297 4.106 -19.648 1.00 94.94 88 TYR A N 1
ATOM 763 C CA . TYR A 1 88 ? 12.964 4.726 -18.501 1.00 94.94 88 TYR A CA 1
ATOM 764 C C . TYR A 1 88 ? 12.070 5.792 -17.858 1.00 94.94 88 TYR A C 1
ATOM 766 O O . TYR A 1 88 ? 11.856 5.785 -16.645 1.00 94.94 88 TYR A O 1
ATOM 774 N N . ARG A 1 89 ? 11.486 6.676 -18.679 1.00 95.56 89 ARG A N 1
ATOM 775 C CA . ARG A 1 89 ? 10.578 7.730 -18.213 1.00 95.56 89 ARG A CA 1
ATOM 776 C C . ARG A 1 89 ? 9.345 7.150 -17.518 1.00 95.56 89 ARG A C 1
ATOM 778 O O . ARG A 1 89 ? 8.978 7.631 -16.449 1.00 95.56 89 ARG A O 1
ATOM 785 N N . SER A 1 90 ? 8.727 6.116 -18.089 1.00 95.81 90 SER A N 1
ATOM 786 C CA . SER A 1 90 ? 7.553 5.460 -17.502 1.00 95.81 90 SER A CA 1
ATOM 787 C C . SER A 1 90 ? 7.877 4.809 -16.155 1.00 95.81 90 SER A C 1
ATOM 789 O O . SER A 1 90 ? 7.192 5.073 -15.168 1.00 95.81 90 SER A O 1
ATOM 791 N N . THR A 1 91 ? 8.964 4.035 -16.068 1.00 95.75 91 THR A N 1
ATOM 792 C CA . THR A 1 91 ? 9.399 3.403 -14.811 1.00 95.75 91 THR A CA 1
ATOM 793 C C . THR A 1 91 ? 9.760 4.444 -13.748 1.00 95.75 91 THR A C 1
ATOM 795 O O . THR A 1 91 ? 9.428 4.269 -12.577 1.00 95.75 91 THR A O 1
ATOM 798 N N . PHE A 1 92 ? 10.373 5.565 -14.138 1.00 96.62 92 PHE A N 1
ATOM 799 C CA . PHE A 1 92 ? 10.684 6.660 -13.218 1.00 96.62 92 PHE A CA 1
ATOM 800 C C . PHE A 1 92 ? 9.424 7.319 -12.639 1.00 96.62 92 PHE A C 1
ATOM 802 O O . PHE A 1 92 ? 9.340 7.539 -11.432 1.00 96.62 92 PHE A O 1
ATOM 809 N N . ILE A 1 93 ? 8.410 7.580 -13.471 1.00 97.06 93 ILE A N 1
ATOM 810 C CA . ILE A 1 93 ? 7.119 8.116 -13.011 1.00 97.06 93 ILE A CA 1
ATOM 811 C C . ILE A 1 93 ? 6.420 7.121 -12.076 1.00 97.06 93 ILE A C 1
ATOM 813 O O . ILE A 1 93 ? 5.888 7.522 -11.041 1.00 97.06 93 ILE A O 1
ATOM 817 N N . GLN A 1 94 ? 6.456 5.825 -12.396 1.00 97.00 94 GLN A N 1
ATOM 818 C CA . GLN A 1 94 ? 5.908 4.781 -11.527 1.00 97.00 94 GLN A CA 1
ATOM 819 C C . GLN A 1 94 ? 6.614 4.744 -10.167 1.00 97.00 94 GLN A C 1
ATOM 821 O O . GLN A 1 94 ? 5.945 4.593 -9.147 1.00 97.00 94 GLN A O 1
ATOM 826 N N . LEU A 1 95 ? 7.940 4.929 -10.125 1.00 98.00 95 LEU A N 1
ATOM 827 C CA . LEU A 1 95 ? 8.684 5.004 -8.865 1.00 98.00 95 LEU A CA 1
ATOM 828 C C . LEU A 1 95 ? 8.217 6.193 -8.018 1.00 98.00 95 LEU A C 1
ATOM 830 O O . LEU A 1 95 ? 7.979 6.032 -6.822 1.00 98.00 95 LEU A O 1
ATOM 834 N N . ILE A 1 96 ? 8.045 7.369 -8.632 1.00 97.81 96 ILE A N 1
ATOM 835 C CA . ILE A 1 96 ? 7.509 8.550 -7.939 1.00 97.81 96 ILE A CA 1
ATOM 836 C C . ILE A 1 96 ? 6.119 8.249 -7.375 1.00 97.81 96 ILE A C 1
ATOM 838 O O . ILE A 1 96 ? 5.865 8.521 -6.203 1.00 97.81 96 ILE A O 1
ATOM 842 N N . ALA A 1 97 ? 5.232 7.655 -8.175 1.00 98.00 97 ALA A N 1
ATOM 843 C CA . ALA A 1 97 ? 3.895 7.289 -7.720 1.00 98.00 97 ALA A CA 1
ATOM 844 C C . ALA A 1 97 ? 3.949 6.318 -6.528 1.00 98.00 97 ALA A C 1
ATOM 846 O O . ALA A 1 97 ? 3.302 6.564 -5.512 1.00 98.00 97 ALA A O 1
ATOM 847 N N . ALA A 1 98 ? 4.763 5.261 -6.608 1.00 97.81 98 ALA A N 1
ATOM 848 C CA . ALA A 1 98 ? 4.925 4.291 -5.526 1.00 97.81 98 ALA A CA 1
ATOM 849 C C . ALA A 1 98 ? 5.452 4.939 -4.234 1.00 97.81 98 ALA A C 1
ATOM 851 O O . ALA A 1 98 ? 4.960 4.625 -3.151 1.00 97.81 98 ALA A O 1
ATOM 852 N N . LEU A 1 99 ? 6.395 5.883 -4.335 1.00 98.25 99 LEU A N 1
ATOM 853 C CA . LEU A 1 99 ? 6.887 6.654 -3.190 1.00 98.25 99 LEU A CA 1
ATOM 854 C C . LEU A 1 99 ? 5.794 7.536 -2.575 1.00 98.25 99 LEU A C 1
ATOM 856 O O . LEU A 1 99 ? 5.672 7.583 -1.353 1.00 98.25 99 LEU A O 1
ATOM 860 N N . LEU A 1 100 ? 4.977 8.203 -3.396 1.00 98.19 100 LEU A N 1
ATOM 861 C CA . LEU A 1 100 ? 3.859 9.017 -2.910 1.00 98.19 100 LEU A CA 1
ATOM 862 C C . LEU A 1 100 ? 2.817 8.164 -2.174 1.00 98.19 100 LEU A C 1
ATOM 864 O O . LEU A 1 100 ? 2.379 8.549 -1.091 1.00 98.19 100 LEU A O 1
ATOM 868 N N . PHE A 1 101 ? 2.471 6.989 -2.708 1.00 96.75 101 PHE A N 1
ATOM 869 C CA . PHE A 1 101 ? 1.589 6.040 -2.025 1.00 96.75 101 PHE A CA 1
ATOM 870 C C . PHE A 1 101 ? 2.196 5.515 -0.723 1.00 96.75 101 PHE A C 1
ATOM 872 O O . PHE A 1 101 ? 1.490 5.423 0.279 1.00 96.75 101 PHE A O 1
ATOM 879 N N . LEU A 1 102 ? 3.497 5.212 -0.708 1.00 97.56 102 LEU A N 1
ATOM 880 C CA . LEU A 1 102 ? 4.184 4.751 0.495 1.00 97.56 102 LEU A CA 1
ATOM 881 C C . LEU A 1 102 ? 4.170 5.823 1.591 1.00 97.56 102 LEU A C 1
ATOM 883 O O . LEU A 1 102 ? 3.846 5.520 2.738 1.00 97.56 102 LEU A O 1
ATOM 887 N N . ILE A 1 103 ? 4.476 7.077 1.245 1.00 97.44 103 ILE A N 1
ATOM 888 C CA . ILE A 1 103 ? 4.460 8.206 2.185 1.00 97.44 103 ILE A CA 1
ATOM 889 C C . ILE A 1 103 ? 3.036 8.458 2.687 1.00 97.44 103 ILE A C 1
ATOM 891 O O . ILE A 1 103 ? 2.819 8.488 3.897 1.00 97.44 103 ILE A O 1
ATOM 895 N N . GLY A 1 104 ? 2.061 8.583 1.782 1.00 96.19 104 GLY A N 1
ATOM 896 C CA . GLY A 1 104 ? 0.661 8.803 2.144 1.00 96.19 104 GLY A CA 1
ATOM 897 C C . GLY A 1 104 ? 0.120 7.689 3.040 1.00 96.19 104 GLY A C 1
ATOM 898 O O . GLY A 1 104 ? -0.398 7.962 4.119 1.00 96.19 104 GLY A O 1
ATOM 899 N N . GLY A 1 105 ? 0.326 6.429 2.652 1.00 94.56 105 GLY A N 1
ATOM 900 C CA . GLY A 1 105 ? -0.079 5.268 3.444 1.00 94.56 105 GLY A CA 1
ATOM 901 C C . GLY A 1 105 ? 0.604 5.202 4.812 1.00 94.56 105 GLY A C 1
ATOM 902 O O . GLY A 1 105 ? -0.038 4.850 5.797 1.00 94.56 105 GLY A O 1
ATOM 903 N N . SER A 1 106 ? 1.876 5.604 4.907 1.00 96.62 106 SER A N 1
ATOM 904 C CA . SER A 1 106 ? 2.590 5.684 6.191 1.00 96.62 106 SER A CA 1
ATOM 905 C C . SER A 1 106 ? 1.985 6.735 7.118 1.00 96.62 106 SER A C 1
ATOM 907 O O . SER A 1 106 ? 1.848 6.486 8.314 1.00 96.62 106 SER A O 1
ATOM 909 N N . ILE A 1 107 ? 1.597 7.895 6.579 1.00 96.12 107 ILE A N 1
ATOM 910 C CA . ILE A 1 107 ? 0.926 8.950 7.349 1.00 96.12 107 ILE A CA 1
ATOM 911 C C . ILE A 1 107 ? -0.408 8.433 7.899 1.00 96.12 107 ILE A C 1
ATOM 913 O O . ILE A 1 107 ? -0.662 8.583 9.093 1.00 96.12 107 ILE A O 1
ATOM 917 N N . TYR A 1 108 ? -1.220 7.767 7.069 1.00 92.94 108 TYR A N 1
ATOM 918 C CA . TYR A 1 108 ? -2.476 7.151 7.513 1.00 92.94 108 TYR A CA 1
ATOM 919 C C . TYR A 1 108 ? -2.256 6.080 8.584 1.00 92.94 108 TYR A C 1
ATOM 921 O O . TYR A 1 108 ? -2.943 6.091 9.601 1.00 92.94 108 TYR A O 1
ATOM 929 N N . LEU A 1 109 ? -1.263 5.204 8.410 1.00 95.25 109 LEU A N 1
ATOM 930 C CA . LEU A 1 109 ? -0.922 4.184 9.402 1.00 95.25 109 LEU A CA 1
ATOM 931 C C . LEU A 1 109 ? -0.551 4.805 10.756 1.00 95.25 109 LEU A C 1
ATOM 933 O O . LEU A 1 109 ? -1.024 4.356 11.797 1.00 95.25 109 LEU A O 1
ATOM 937 N N . ILE A 1 110 ? 0.288 5.845 10.752 1.00 94.44 110 ILE A N 1
ATOM 938 C CA . ILE A 1 110 ? 0.686 6.549 11.976 1.00 94.44 110 ILE A CA 1
ATOM 939 C C . ILE A 1 110 ? -0.526 7.221 12.623 1.00 94.44 110 ILE A C 1
ATOM 941 O O . ILE A 1 110 ? -0.701 7.104 13.836 1.00 94.44 110 ILE A O 1
ATOM 945 N N . ASN A 1 111 ? -1.365 7.890 11.830 1.00 91.38 111 ASN A N 1
ATOM 946 C CA . ASN A 1 111 ? -2.590 8.511 12.322 1.00 91.38 111 ASN A CA 1
ATOM 947 C C . ASN A 1 111 ? -3.492 7.476 13.005 1.00 91.38 111 ASN A C 1
ATOM 949 O O . ASN A 1 111 ? -3.926 7.694 14.131 1.00 91.38 111 ASN A O 1
ATOM 953 N N . GLU A 1 112 ? -3.689 6.318 12.375 1.00 90.56 112 GLU A N 1
ATOM 954 C CA . GLU A 1 112 ? -4.496 5.229 12.923 1.00 90.56 112 GLU A CA 1
ATOM 955 C C . GLU A 1 112 ? -3.921 4.693 14.243 1.00 90.56 112 GLU A C 1
ATOM 957 O O . GLU A 1 112 ? -4.663 4.428 15.182 1.00 90.56 112 GLU A O 1
ATOM 962 N N . ILE A 1 113 ? -2.596 4.574 14.367 1.00 91.50 113 ILE A N 1
ATOM 963 C CA . ILE A 1 113 ? -1.944 4.121 15.607 1.00 91.50 113 ILE A CA 1
ATOM 964 C C . ILE A 1 113 ? -2.112 5.152 16.734 1.00 91.50 113 ILE A C 1
ATOM 966 O O . ILE A 1 113 ? -2.409 4.782 17.874 1.00 91.50 113 ILE A O 1
ATOM 970 N N . VAL A 1 114 ? -1.910 6.436 16.427 1.00 90.38 114 VAL A N 1
ATOM 971 C CA . VAL A 1 114 ? -1.871 7.524 17.416 1.00 90.38 114 VAL A CA 1
ATOM 972 C C . VAL A 1 114 ? -3.271 8.013 17.807 1.00 90.38 114 VAL A C 1
ATOM 974 O O . VAL A 1 114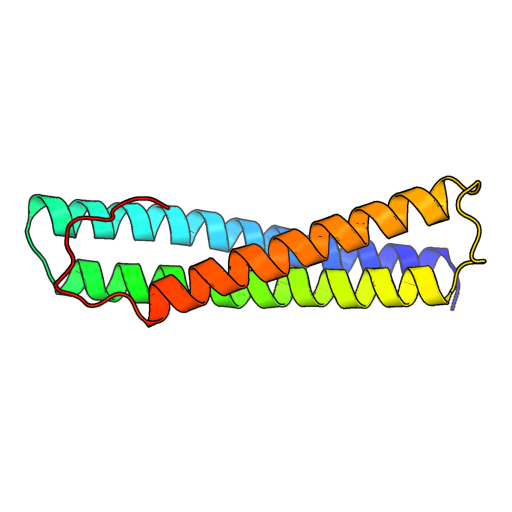 ? -3.429 8.520 18.921 1.00 90.38 114 VAL A O 1
ATOM 977 N N . ARG A 1 115 ? -4.288 7.838 16.946 1.00 83.69 115 ARG A N 1
ATOM 978 C CA . ARG A 1 115 ? -5.677 8.255 17.204 1.00 83.69 115 ARG A CA 1
ATOM 979 C C . ARG A 1 115 ? -6.150 7.714 18.550 1.00 83.69 115 ARG A C 1
ATOM 981 O O . ARG A 1 115 ? -6.144 6.503 18.777 1.00 83.69 115 ARG A O 1
ATOM 988 N N . LYS A 1 116 ? -6.549 8.602 19.460 1.00 76.31 116 LYS A N 1
ATOM 989 C CA . LYS A 1 116 ? -7.068 8.213 20.776 1.00 76.31 116 LYS A CA 1
ATOM 990 C C . LYS A 1 116 ? -8.523 7.786 20.660 1.00 76.31 116 LYS A C 1
ATOM 992 O O . LYS A 1 116 ? -9.264 8.300 19.834 1.00 76.31 116 LYS A O 1
ATOM 997 N N . ASP A 1 117 ? -8.933 6.883 21.541 1.00 67.44 117 ASP A N 1
ATOM 998 C CA . ASP A 1 117 ? -10.267 6.271 21.521 1.00 67.44 117 ASP A CA 1
ATOM 999 C C . ASP A 1 117 ? -11.407 7.257 21.861 1.00 67.44 117 ASP A C 1
ATOM 1001 O O . ASP A 1 117 ? -12.577 6.928 21.710 1.00 67.44 117 ASP A O 1
ATOM 1005 N N . ASN A 1 118 ? -11.068 8.477 22.293 1.00 57.78 118 ASN A N 1
ATOM 1006 C CA . ASN A 1 118 ? -12.021 9.486 22.759 1.00 57.78 118 ASN A CA 1
ATOM 1007 C C . ASN A 1 118 ? -12.292 10.598 21.726 1.00 57.78 118 ASN A C 1
ATOM 1009 O O . ASN A 1 118 ? -13.191 11.408 21.945 1.00 57.78 118 ASN A O 1
ATOM 1013 N N . ASP A 1 119 ? -11.529 10.656 20.628 1.00 56.62 119 ASP A N 1
ATOM 1014 C CA . ASP A 1 119 ? -11.672 11.683 19.588 1.00 56.62 119 ASP A CA 1
ATOM 1015 C C . ASP A 1 119 ? -12.642 11.177 18.504 1.00 56.62 119 ASP A C 1
ATOM 1017 O O . ASP A 1 119 ? -12.252 10.755 17.418 1.00 56.62 119 ASP A O 1
ATOM 1021 N N . LEU A 1 120 ? -13.929 11.189 18.865 1.00 53.50 120 LEU A N 1
ATOM 1022 C CA . LEU A 1 120 ? -15.090 10.678 18.116 1.00 53.50 120 LEU A CA 1
ATOM 1023 C C . LEU A 1 120 ? -15.404 11.407 16.789 1.00 53.50 120 LEU A C 1
ATOM 1025 O O . LEU A 1 120 ? -16.323 10.999 16.086 1.00 53.50 120 LEU A O 1
ATOM 1029 N N . ASP A 1 121 ? -14.682 12.476 16.446 1.00 53.28 121 AS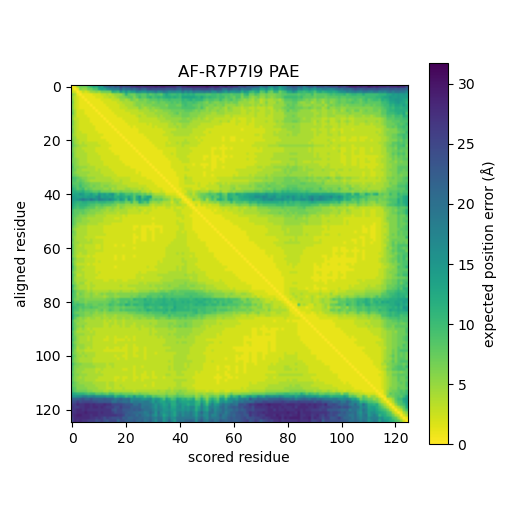P A N 1
ATOM 1030 C CA . ASP A 1 121 ? -15.102 13.439 15.412 1.00 53.28 121 ASP A CA 1
ATOM 1031 C C . ASP A 1 121 ? -14.455 13.255 14.031 1.00 53.28 121 ASP A C 1
ATOM 1033 O O . ASP A 1 121 ? -14.772 13.994 13.100 1.00 53.28 121 ASP A O 1
ATOM 1037 N N . VAL A 1 122 ? -13.562 12.277 13.851 1.00 51.09 122 VAL A N 1
ATOM 1038 C CA . VAL A 1 122 ? -12.905 12.053 12.551 1.00 51.09 122 VAL A CA 1
ATOM 1039 C C . VAL A 1 122 ? -13.177 10.641 12.052 1.00 51.09 122 VAL A C 1
ATOM 1041 O O . VAL A 1 122 ? -12.281 9.808 11.936 1.00 51.09 122 VAL A O 1
ATOM 1044 N N . GLY A 1 123 ? -14.445 10.377 11.748 1.00 52.56 123 GLY A N 1
ATOM 1045 C CA . GLY A 1 123 ? -14.789 9.338 10.789 1.00 52.56 123 GLY A CA 1
ATOM 1046 C C . GLY A 1 123 ? -14.466 9.858 9.395 1.00 52.56 123 GLY A C 1
ATOM 1047 O O . GLY A 1 123 ? -15.037 10.869 8.996 1.00 52.56 123 GLY A O 1
ATOM 1048 N N . LEU A 1 124 ? -13.518 9.218 8.707 1.00 46.06 124 LEU A N 1
ATOM 1049 C CA . LEU A 1 124 ? -13.480 9.006 7.253 1.00 46.06 124 LEU A CA 1
ATOM 1050 C C . LEU A 1 124 ? -12.147 8.335 6.874 1.00 46.06 124 LEU A C 1
ATOM 1052 O O . LEU A 1 124 ? -11.074 8.918 7.045 1.00 46.06 124 LEU A O 1
ATOM 1056 N N . ILE A 1 125 ? -12.261 7.115 6.342 1.00 44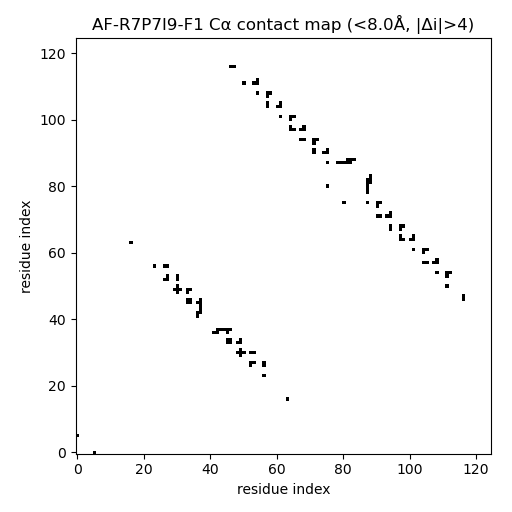.53 125 ILE A N 1
ATOM 1057 C CA . ILE A 1 125 ? -11.289 6.485 5.437 1.00 44.53 125 ILE A CA 1
ATOM 1058 C C . ILE A 1 125 ? -11.712 6.829 4.008 1.00 44.53 125 ILE A C 1
ATOM 1060 O O . ILE A 1 125 ? -12.937 6.762 3.743 1.00 44.53 125 ILE A O 1
#

Nearest PDB structures (foldseek):
  8xyv-assembly1_A  TM=5.067E-01  e=5.962E-01  synthetic construct
  6ixe-assembly1_A  TM=5.482E-01  e=2.071E+00  Homo sapiens